Protein AF-A0A2S6HSF3-F1 (afdb_monomer)

Secondary structure (DSSP, 8-state):
-HHHHHHHHHHHHHHHHHHHHHHHHHHHHHHHHHHHHHHHHH-TTT-----HHHH-HHHH-S--HHHHHHHHHHHHHHHHHHHHHHHHHHHHHHHHS--S-----

Solvent-accessible surface area (backbone atoms only — not comparable to full-atom values): 6304 Å² total; per-residue (Å²): 112,68,67,60,50,54,50,51,53,52,48,50,55,51,52,54,50,52,51,51,50,53,52,52,56,50,47,53,54,53,49,48,53,52,45,54,50,42,30,70,76,73,29,74,90,81,44,82,84,76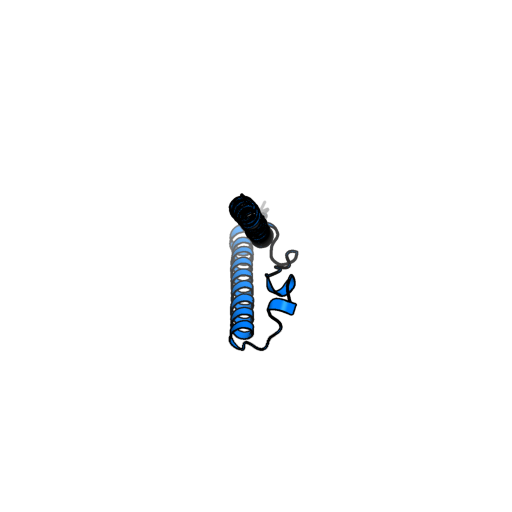,54,73,54,76,78,40,42,83,82,62,66,70,83,48,70,66,53,60,50,52,50,52,54,47,54,52,50,54,51,52,52,53,51,51,51,50,50,52,54,53,50,51,52,69,76,68,67,84,83,80,86,84,89,79,136

Organism: NCBI:txid384636

Structure (mmCIF, N/CA/C/O backbone):
data_AF-A0A2S6HSF3-F1
#
_entry.id   AF-A0A2S6HSF3-F1
#
loop_
_atom_site.group_PDB
_atom_site.id
_atom_site.type_symbol
_atom_site.label_atom_id
_atom_site.label_alt_id
_atom_site.label_comp_id
_atom_site.label_asym_id
_atom_site.label_entity_id
_atom_site.label_seq_id
_atom_site.pdbx_PDB_ins_code
_atom_site.Cartn_x
_atom_site.Cartn_y
_atom_site.Cartn_z
_atom_site.occupancy
_atom_site.B_iso_or_equiv
_atom_site.auth_seq_id
_atom_site.auth_comp_id
_atom_site.auth_asym_id
_atom_site.auth_atom_id
_atom_site.pdbx_PDB_model_num
ATOM 1 N N . MET A 1 1 ? -23.535 4.607 37.715 1.00 66.94 1 MET A N 1
ATOM 2 C CA . MET A 1 1 ? -22.394 3.669 37.830 1.00 66.94 1 MET A CA 1
ATOM 3 C C . MET A 1 1 ? -22.249 2.804 36.579 1.00 66.94 1 MET A C 1
ATOM 5 O O . MET A 1 1 ? -21.213 2.908 35.946 1.00 66.94 1 MET A O 1
ATOM 9 N N . ALA A 1 2 ? -23.271 2.040 36.162 1.00 87.50 2 ALA A N 1
ATOM 10 C CA . ALA A 1 2 ? -23.191 1.168 34.975 1.00 87.50 2 ALA A CA 1
ATOM 11 C C . ALA A 1 2 ? -22.930 1.906 33.642 1.00 87.50 2 ALA A C 1
ATOM 13 O O . ALA A 1 2 ? -22.118 1.460 32.846 1.00 87.50 2 ALA A O 1
ATOM 14 N N . GLU A 1 3 ? -23.548 3.068 33.425 1.00 88.88 3 GLU A N 1
ATOM 15 C CA . GLU A 1 3 ? -23.357 3.872 32.202 1.00 88.88 3 GLU A CA 1
ATOM 16 C C . GLU A 1 3 ? -21.924 4.416 32.052 1.00 88.88 3 GLU A C 1
ATOM 18 O O . GLU A 1 3 ? -21.371 4.461 30.957 1.00 88.88 3 GLU A O 1
ATOM 23 N N . ILE A 1 4 ? -21.287 4.778 33.173 1.00 91.19 4 ILE A N 1
ATOM 24 C CA . ILE A 1 4 ? -19.888 5.228 33.189 1.00 91.19 4 ILE A CA 1
ATOM 25 C C . ILE A 1 4 ? -18.965 4.064 32.819 1.00 91.19 4 ILE A C 1
ATOM 27 O O . ILE A 1 4 ? -18.028 4.247 32.044 1.00 91.19 4 ILE A O 1
ATOM 31 N N . GLN A 1 5 ? -19.247 2.870 33.345 1.00 91.94 5 GLN A N 1
ATOM 32 C CA . GLN A 1 5 ? -18.481 1.669 33.031 1.00 91.94 5 GLN A CA 1
ATOM 33 C C . GLN A 1 5 ? -18.632 1.272 31.554 1.00 91.94 5 GLN A C 1
ATOM 35 O O . GLN A 1 5 ? -17.623 1.074 30.884 1.00 91.94 5 GLN A O 1
ATOM 40 N N . ASP A 1 6 ? -19.853 1.246 31.015 1.00 93.62 6 ASP A N 1
ATOM 41 C CA . ASP A 1 6 ? -20.083 0.920 29.599 1.00 93.62 6 ASP A CA 1
ATOM 42 C C . ASP A 1 6 ? -19.430 1.947 28.655 1.00 93.62 6 ASP A C 1
ATOM 44 O O . ASP A 1 6 ? -18.815 1.593 27.646 1.00 93.62 6 ASP A O 1
ATOM 48 N N . SER A 1 7 ? -19.464 3.235 29.017 1.00 94.25 7 SER A N 1
ATOM 49 C CA . SER A 1 7 ? -18.760 4.286 28.274 1.00 94.25 7 SER A CA 1
ATOM 50 C C . SER A 1 7 ? -17.241 4.065 28.258 1.00 94.25 7 SER A C 1
ATOM 52 O O . SER A 1 7 ? -16.611 4.180 27.201 1.00 94.25 7 SER A O 1
ATOM 54 N N . LEU A 1 8 ? -16.653 3.680 29.397 1.00 94.56 8 LEU A N 1
ATOM 55 C CA . LEU A 1 8 ? -15.223 3.390 29.510 1.00 94.56 8 LEU A CA 1
ATOM 56 C C . LEU A 1 8 ? -14.825 2.166 28.672 1.00 94.56 8 LEU A C 1
ATOM 58 O O . LEU A 1 8 ? -13.869 2.232 27.899 1.00 94.56 8 LEU A O 1
ATOM 62 N N . GLU A 1 9 ? -15.594 1.082 28.753 1.00 95.06 9 GLU A N 1
ATOM 63 C CA . GLU A 1 9 ? -15.361 -0.131 27.963 1.00 95.06 9 GLU A CA 1
ATOM 64 C C . GLU A 1 9 ? -15.533 0.135 26.456 1.00 95.06 9 GLU A C 1
ATOM 66 O O . GLU A 1 9 ? -14.767 -0.357 25.623 1.00 95.06 9 GLU A O 1
ATOM 71 N N . SER A 1 10 ? -16.512 0.958 26.070 1.00 94.69 10 SER A N 1
ATOM 72 C CA . SER A 1 10 ? -16.712 1.390 24.682 1.00 94.69 10 SER A CA 1
ATOM 73 C C . SER A 1 10 ? -15.539 2.220 24.162 1.00 94.69 10 SER A C 1
ATOM 75 O O . SER A 1 10 ? -15.090 2.025 23.026 1.00 94.69 10 SER A O 1
ATOM 77 N N . PHE A 1 11 ? -15.008 3.121 24.991 1.00 96.38 11 PHE A N 1
ATOM 78 C CA . PHE A 1 11 ? -13.812 3.892 24.670 1.00 96.38 11 PHE A CA 1
ATOM 79 C C . PHE A 1 11 ? -12.597 2.979 24.479 1.00 96.38 11 PHE A C 1
ATOM 81 O O . PHE A 1 11 ? -11.917 3.081 23.457 1.00 96.38 11 PHE A O 1
ATOM 88 N N . GLU A 1 12 ? -12.374 2.031 25.390 1.00 96.38 12 GLU A N 1
ATOM 89 C CA . GLU A 1 12 ? -11.278 1.067 25.283 1.00 96.38 12 GLU A CA 1
ATOM 90 C C . GLU A 1 12 ? -11.371 0.242 23.991 1.00 96.38 12 GLU A C 1
ATOM 92 O O . GLU A 1 12 ? -10.397 0.157 23.239 1.00 96.38 12 GLU A O 1
ATOM 97 N N . ARG A 1 13 ? -12.556 -0.291 23.653 1.00 96.38 13 ARG A N 1
ATOM 98 C CA . ARG A 1 13 ? -12.775 -1.022 22.389 1.00 96.38 13 ARG A CA 1
ATOM 99 C C . ARG A 1 13 ? -12.419 -0.174 21.166 1.00 96.38 13 ARG A C 1
ATOM 101 O O . ARG A 1 13 ? -11.799 -0.677 20.223 1.00 96.38 13 ARG A O 1
ATOM 108 N N . LYS A 1 14 ? -12.798 1.108 21.165 1.00 97.12 14 LYS A N 1
ATOM 109 C CA . LYS A 1 14 ? -12.477 2.044 20.075 1.00 97.12 14 LYS A CA 1
ATOM 110 C C . LYS A 1 14 ? -10.976 2.304 19.983 1.00 97.12 14 LYS A C 1
ATOM 112 O O . LYS A 1 14 ? -10.435 2.254 18.879 1.00 97.12 14 LYS A O 1
ATOM 117 N N . GLU A 1 15 ? -10.299 2.537 21.103 1.00 97.88 15 GLU A N 1
ATOM 118 C CA . GLU A 1 15 ? -8.852 2.766 21.113 1.00 97.88 15 GLU A CA 1
ATOM 119 C C . GLU A 1 15 ? -8.074 1.528 20.663 1.00 97.88 15 GLU A C 1
ATOM 121 O O . GLU A 1 15 ? -7.207 1.633 19.794 1.00 97.88 15 GLU A O 1
ATOM 126 N N . GLN A 1 16 ? -8.453 0.338 21.132 1.00 97.12 16 GLN A N 1
ATOM 127 C CA . GLN A 1 16 ? -7.858 -0.920 20.677 1.00 97.12 16 GLN A CA 1
ATOM 128 C C . GLN A 1 16 ? -8.039 -1.123 19.168 1.00 97.12 16 GLN A C 1
ATOM 130 O O . GLN A 1 16 ? -7.092 -1.492 18.470 1.00 97.12 16 GLN A O 1
ATOM 135 N N . LYS A 1 17 ? -9.228 -0.822 18.625 1.00 97.06 17 LYS A N 1
ATOM 136 C CA . LYS A 1 17 ? -9.472 -0.879 17.175 1.00 97.06 17 LYS A CA 1
ATOM 137 C C . LYS A 1 17 ? -8.569 0.095 16.409 1.00 97.06 17 LYS A C 1
ATOM 139 O O . LYS A 1 17 ? -7.971 -0.304 15.413 1.00 97.06 17 LYS A O 1
ATOM 144 N N . LYS A 1 18 ? -8.411 1.334 16.889 1.00 97.44 18 LYS A N 1
ATOM 145 C CA . LYS A 1 18 ? -7.517 2.333 16.273 1.00 97.44 18 LYS A CA 1
ATOM 146 C C . LYS A 1 18 ? -6.048 1.923 16.327 1.00 97.44 18 LYS A C 1
ATOM 148 O O . LYS A 1 18 ? -5.299 2.207 15.397 1.00 97.44 18 LYS A O 1
ATOM 153 N N . ILE A 1 19 ? -5.603 1.310 17.424 1.00 97.62 19 ILE A N 1
ATOM 154 C CA . ILE A 1 19 ? -4.229 0.807 17.551 1.00 97.62 19 ILE A CA 1
ATOM 155 C C . ILE A 1 19 ? -3.998 -0.308 16.531 1.00 97.62 19 ILE A C 1
ATOM 157 O O . ILE A 1 19 ? -3.032 -0.242 15.775 1.00 97.62 19 ILE A O 1
ATOM 161 N N . LYS A 1 20 ? -4.910 -1.286 16.454 1.00 96.81 20 LYS A N 1
ATOM 162 C CA . LYS A 1 20 ? -4.826 -2.381 15.477 1.00 96.81 20 LYS A CA 1
ATOM 163 C C . LYS A 1 20 ? -4.785 -1.862 14.045 1.00 96.81 20 LYS A C 1
ATOM 165 O O . LYS A 1 20 ? -3.905 -2.260 13.292 1.00 96.81 20 LYS A O 1
ATOM 170 N N . GLN A 1 21 ? -5.676 -0.935 13.696 1.00 95.12 21 GLN A N 1
ATOM 171 C CA . GLN A 1 21 ? -5.696 -0.327 12.368 1.00 95.12 21 GLN A CA 1
ATOM 172 C C . GLN A 1 21 ? -4.358 0.353 12.037 1.00 95.12 21 GLN A C 1
ATOM 174 O O . GLN A 1 21 ? -3.766 0.052 11.006 1.00 95.12 21 GLN A O 1
ATOM 179 N N . ARG A 1 22 ? -3.818 1.175 12.948 1.00 96.75 22 ARG A N 1
ATOM 180 C CA . ARG A 1 22 ? -2.511 1.829 12.757 1.00 96.75 22 ARG A CA 1
ATOM 181 C C . ARG A 1 22 ? -1.362 0.837 12.579 1.00 96.75 22 ARG A C 1
ATOM 183 O O . ARG A 1 22 ? -0.428 1.115 11.834 1.00 96.75 22 ARG A O 1
ATOM 190 N N . LEU A 1 23 ? -1.386 -0.290 13.288 1.00 97.06 23 LEU A N 1
ATOM 191 C CA . LEU A 1 23 ? -0.361 -1.326 13.141 1.00 97.06 23 LEU A CA 1
ATOM 192 C C . LEU A 1 23 ? -0.447 -2.010 11.775 1.00 97.06 23 LEU A C 1
ATOM 194 O O . LEU A 1 23 ? 0.586 -2.216 11.145 1.00 97.06 23 LEU A O 1
ATOM 198 N N . VAL A 1 24 ? -1.660 -2.305 11.305 1.00 93.31 24 VAL A N 1
ATOM 199 C CA . VAL A 1 24 ? -1.895 -2.886 9.976 1.00 93.31 24 VAL A CA 1
ATOM 200 C C . VAL A 1 24 ? -1.450 -1.925 8.872 1.00 93.31 24 VAL A C 1
ATOM 202 O O . VAL A 1 24 ? -0.684 -2.321 8.001 1.00 93.31 24 VAL A O 1
ATOM 205 N N . GLU A 1 25 ? -1.838 -0.650 8.946 1.00 92.94 25 GLU A N 1
ATOM 206 C CA . GLU A 1 25 ? -1.416 0.384 7.988 1.00 92.94 25 GLU A CA 1
ATOM 207 C C . GLU A 1 25 ? 0.115 0.495 7.908 1.00 92.94 25 GLU A C 1
ATOM 209 O O . GLU A 1 25 ? 0.691 0.503 6.821 1.00 92.94 25 GLU A O 1
ATOM 214 N N . LYS A 1 26 ? 0.798 0.516 9.062 1.00 95.38 26 LYS A N 1
ATOM 215 C CA . LYS A 1 26 ? 2.268 0.549 9.114 1.00 95.38 26 LYS A CA 1
ATOM 216 C C . LYS A 1 26 ? 2.911 -0.711 8.546 1.00 95.38 26 LYS A C 1
ATOM 218 O O . LYS A 1 26 ? 3.980 -0.618 7.951 1.00 95.38 26 LYS A O 1
ATOM 223 N N . HIS A 1 27 ? 2.296 -1.870 8.762 1.00 94.25 27 HIS A N 1
ATOM 224 C CA . HIS A 1 27 ? 2.801 -3.133 8.244 1.00 94.25 27 HIS A CA 1
ATOM 225 C C . HIS A 1 27 ? 2.788 -3.148 6.714 1.00 94.25 27 HIS A C 1
ATOM 227 O O . HIS A 1 27 ? 3.831 -3.403 6.117 1.00 94.25 27 HIS A O 1
ATOM 233 N N . PHE A 1 28 ? 1.657 -2.791 6.098 1.00 91.75 28 PHE A N 1
ATOM 234 C CA . PHE A 1 28 ? 1.545 -2.723 4.639 1.00 91.75 28 PHE A CA 1
ATOM 235 C C . PHE A 1 28 ? 2.484 -1.675 4.043 1.00 91.75 28 PHE A C 1
ATOM 237 O O . PHE A 1 28 ? 3.230 -1.989 3.125 1.00 91.75 28 PHE A O 1
ATOM 244 N N . LEU A 1 29 ? 2.577 -0.484 4.643 1.00 92.75 29 LEU A N 1
ATOM 245 C CA . LEU A 1 29 ? 3.528 0.532 4.182 1.00 92.75 29 LEU A CA 1
ATOM 246 C C . LEU A 1 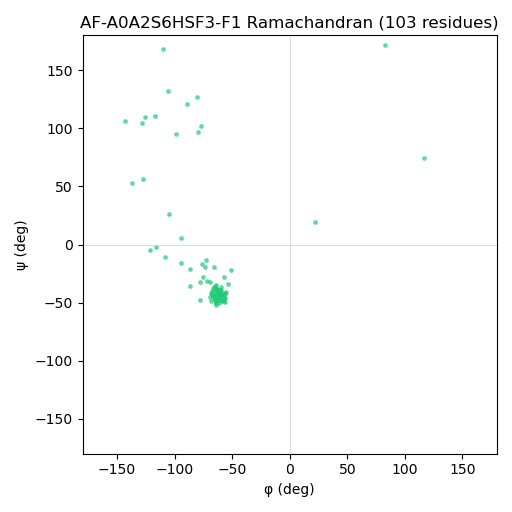29 ? 4.985 0.034 4.217 1.00 92.75 29 LEU A C 1
ATOM 248 O O . LEU A 1 29 ? 5.762 0.301 3.303 1.00 92.75 29 LEU A O 1
ATOM 252 N N . ALA A 1 30 ? 5.377 -0.683 5.274 1.00 94.38 30 ALA A N 1
ATOM 253 C CA . ALA A 1 30 ? 6.718 -1.254 5.370 1.00 94.38 30 ALA A CA 1
ATOM 254 C C . ALA A 1 30 ? 6.953 -2.355 4.323 1.00 94.38 30 ALA A C 1
ATOM 256 O O . ALA A 1 30 ? 8.053 -2.439 3.772 1.00 94.38 30 ALA A O 1
ATOM 257 N N . GLN A 1 31 ? 5.936 -3.173 4.035 1.00 91.44 31 GLN A N 1
ATOM 258 C CA . GLN A 1 31 ? 5.989 -4.163 2.960 1.00 91.44 31 GLN A CA 1
ATOM 259 C C . GLN A 1 31 ? 6.148 -3.488 1.597 1.00 91.44 31 GLN A C 1
ATOM 261 O O . GLN A 1 31 ? 7.057 -3.863 0.865 1.00 91.44 31 GLN A O 1
ATOM 266 N N . ASP A 1 32 ? 5.361 -2.458 1.284 1.00 89.75 32 ASP A N 1
ATOM 267 C CA . ASP A 1 32 ? 5.466 -1.710 0.025 1.00 89.75 32 ASP A CA 1
ATOM 268 C C . ASP A 1 32 ? 6.875 -1.147 -0.163 1.00 89.75 32 ASP A C 1
ATOM 270 O O . ASP A 1 32 ? 7.518 -1.392 -1.184 1.00 89.75 32 ASP A O 1
ATOM 274 N N . ILE A 1 33 ? 7.420 -0.476 0.859 1.00 90.00 33 ILE A N 1
ATOM 275 C CA . ILE A 1 33 ? 8.795 0.041 0.820 1.00 90.00 33 ILE A CA 1
ATOM 276 C C . ILE A 1 33 ? 9.795 -1.091 0.549 1.00 90.00 33 ILE A C 1
ATOM 278 O O . ILE A 1 33 ? 10.670 -0.936 -0.302 1.00 90.00 33 ILE A O 1
ATOM 282 N N . ALA A 1 34 ? 9.673 -2.233 1.231 1.00 89.69 34 ALA A N 1
ATOM 283 C CA . ALA A 1 34 ? 10.564 -3.371 1.015 1.00 89.69 34 ALA A CA 1
ATOM 284 C C . ALA A 1 34 ? 10.467 -3.927 -0.418 1.00 89.69 34 ALA A C 1
ATOM 286 O O . ALA A 1 34 ? 11.495 -4.249 -1.017 1.00 89.69 34 ALA A O 1
ATOM 287 N N . GLN A 1 35 ? 9.260 -3.987 -0.990 1.00 89.19 35 GLN A N 1
ATOM 288 C CA . GLN A 1 35 ? 9.026 -4.422 -2.369 1.00 89.19 35 GLN A CA 1
ATOM 289 C C . GLN A 1 35 ? 9.684 -3.473 -3.379 1.00 89.19 35 GLN A C 1
ATOM 291 O O . GLN A 1 35 ? 10.449 -3.922 -4.234 1.00 89.19 35 GLN A O 1
ATOM 296 N N . TYR A 1 36 ? 9.467 -2.159 -3.250 1.00 85.25 36 TYR A N 1
ATOM 297 C CA . TYR A 1 36 ? 10.085 -1.167 -4.137 1.00 85.25 36 TYR A CA 1
ATOM 298 C C . TYR A 1 36 ? 11.613 -1.132 -3.991 1.00 85.25 36 TYR A C 1
ATOM 300 O O . TYR A 1 36 ? 12.325 -1.030 -4.990 1.00 85.25 36 TYR A O 1
ATOM 308 N N . VAL A 1 37 ? 12.145 -1.280 -2.775 1.00 86.69 37 VAL A N 1
ATOM 309 C CA . VAL A 1 37 ? 13.597 -1.381 -2.556 1.00 86.69 37 VAL A CA 1
ATOM 310 C C . VAL A 1 37 ? 14.161 -2.652 -3.196 1.00 86.69 37 VAL A C 1
ATOM 312 O O . VAL A 1 37 ? 15.186 -2.576 -3.872 1.00 86.69 37 VAL A O 1
ATOM 315 N N . SER A 1 38 ? 13.492 -3.802 -3.054 1.00 84.19 38 SER A N 1
ATOM 316 C CA . SER A 1 38 ? 13.902 -5.045 -3.726 1.00 84.19 38 SER A CA 1
ATOM 317 C C . SER A 1 38 ? 13.907 -4.887 -5.244 1.00 84.19 38 SER A C 1
ATOM 319 O O . SER A 1 38 ? 14.868 -5.306 -5.888 1.00 84.19 38 SER A O 1
ATOM 321 N N . LEU A 1 39 ? 12.892 -4.230 -5.817 1.00 82.06 39 LEU A N 1
ATOM 322 C CA . LEU A 1 39 ? 12.841 -3.948 -7.252 1.00 82.06 39 LEU A CA 1
ATOM 323 C C . LEU A 1 39 ? 14.066 -3.140 -7.706 1.00 82.06 39 LEU A C 1
ATOM 325 O O . LEU A 1 39 ? 14.650 -3.447 -8.742 1.00 82.06 39 LEU A O 1
ATOM 329 N N . VAL A 1 40 ? 14.469 -2.126 -6.938 1.00 80.31 40 VAL A N 1
ATOM 330 C CA . VAL A 1 40 ? 15.626 -1.282 -7.271 1.00 80.31 40 VAL A CA 1
ATOM 331 C C . VAL A 1 40 ? 16.944 -2.052 -7.140 1.00 80.31 40 VAL A C 1
ATOM 333 O O . VAL A 1 40 ? 17.796 -1.959 -8.024 1.00 80.31 40 VAL A O 1
ATOM 336 N N . VAL A 1 41 ? 17.117 -2.814 -6.055 1.00 81.94 41 VAL A N 1
ATOM 337 C CA . VAL A 1 41 ? 18.382 -3.496 -5.729 1.00 81.94 41 VAL A CA 1
ATOM 338 C C . VAL A 1 41 ? 18.585 -4.764 -6.561 1.00 81.94 41 VAL A C 1
ATOM 340 O O . VAL A 1 41 ? 19.657 -4.957 -7.129 1.00 81.94 41 VAL A O 1
ATOM 343 N N . ASN A 1 42 ? 17.564 -5.616 -6.652 1.00 79.56 42 ASN A N 1
ATOM 344 C CA . ASN A 1 42 ? 17.637 -6.917 -7.326 1.00 79.56 42 ASN A CA 1
ATOM 345 C C . ASN A 1 42 ? 17.168 -6.848 -8.789 1.00 79.56 42 ASN A C 1
ATOM 347 O O . ASN A 1 42 ? 17.461 -7.732 -9.592 1.00 79.56 42 ASN A O 1
ATOM 351 N N . GLY A 1 43 ? 16.474 -5.777 -9.175 1.00 71.12 43 GLY A N 1
ATOM 352 C CA . GLY A 1 43 ? 15.891 -5.628 -10.501 1.00 71.12 43 GLY A CA 1
ATOM 353 C C . GLY A 1 43 ? 14.536 -6.312 -10.670 1.00 71.12 43 GLY A C 1
ATOM 354 O O . GLY A 1 43 ? 14.049 -7.061 -9.823 1.00 71.12 43 GLY A O 1
ATOM 355 N N . SER A 1 44 ? 13.918 -6.043 -11.821 1.00 69.31 44 SER A N 1
ATOM 356 C CA . SER A 1 44 ? 12.548 -6.457 -12.151 1.00 69.31 44 SER A CA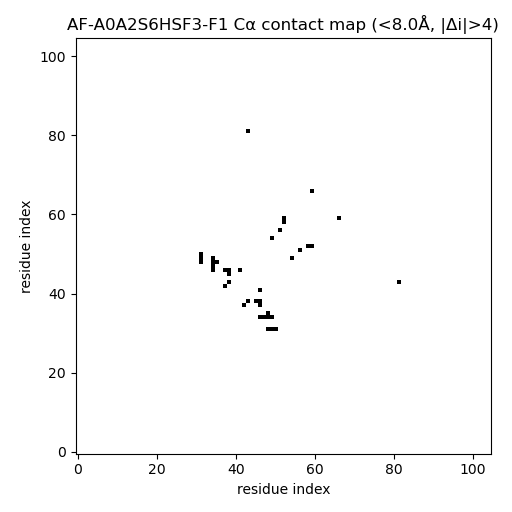 1
ATOM 357 C C . SER A 1 44 ? 12.362 -7.943 -12.444 1.00 69.31 44 SER A C 1
ATOM 359 O O . SER A 1 44 ? 11.227 -8.403 -12.485 1.00 69.31 44 SER A O 1
ATOM 361 N N . LYS A 1 45 ? 13.443 -8.706 -12.647 1.00 67.81 45 LYS A N 1
ATOM 362 C CA . LYS A 1 45 ? 13.342 -10.141 -12.956 1.00 67.81 45 LYS A CA 1
ATOM 363 C C . LYS A 1 45 ? 12.841 -10.976 -11.779 1.00 67.81 45 LYS A C 1
ATOM 365 O O . LYS A 1 45 ? 12.134 -11.949 -12.013 1.00 67.81 45 LYS A O 1
ATOM 370 N N . ASP A 1 46 ? 13.166 -10.561 -10.556 1.00 65.31 46 ASP A N 1
ATOM 371 C CA . ASP A 1 46 ? 12.952 -11.379 -9.357 1.00 65.31 46 ASP A CA 1
ATOM 372 C C . ASP A 1 46 ? 11.946 -10.760 -8.372 1.00 65.31 46 ASP A C 1
ATOM 374 O O . ASP A 1 46 ? 11.635 -11.366 -7.348 1.00 65.31 46 ASP A O 1
ATOM 378 N N . THR A 1 47 ? 11.408 -9.568 -8.665 1.00 68.25 47 THR A N 1
ATOM 379 C CA . THR A 1 47 ? 10.505 -8.855 -7.747 1.00 68.25 47 THR A CA 1
ATOM 380 C C . THR A 1 47 ? 9.116 -8.680 -8.356 1.00 68.25 47 THR A C 1
ATOM 382 O O . THR A 1 47 ? 8.929 -7.890 -9.281 1.00 68.25 47 THR A O 1
ATOM 385 N N . LYS A 1 48 ? 8.124 -9.387 -7.801 1.00 74.69 48 LYS A N 1
ATOM 386 C CA . LYS A 1 48 ? 6.700 -9.131 -8.054 1.00 74.69 48 LYS A CA 1
ATOM 387 C C . LYS A 1 48 ? 6.205 -8.107 -7.034 1.00 74.69 48 LYS A C 1
ATOM 389 O O . LYS A 1 48 ? 6.289 -8.378 -5.840 1.00 74.69 48 LYS A O 1
ATOM 394 N N . LEU A 1 49 ? 5.701 -6.967 -7.503 1.00 83.62 49 LEU A N 1
ATOM 395 C CA . LEU A 1 49 ? 5.008 -6.017 -6.637 1.00 83.62 49 LEU A CA 1
ATOM 396 C C . LEU A 1 49 ? 3.571 -6.482 -6.430 1.00 83.62 49 LEU A C 1
ATOM 398 O O . LEU A 1 49 ? 2.871 -6.790 -7.393 1.00 83.62 49 LEU A O 1
ATOM 402 N N . LEU A 1 50 ? 3.190 -6.578 -5.166 1.00 87.06 50 LEU A N 1
ATOM 403 C CA . LEU A 1 50 ? 1.846 -6.835 -4.691 1.00 87.06 50 LEU A CA 1
ATOM 404 C C . LEU A 1 50 ? 1.285 -5.530 -4.144 1.00 87.06 50 LEU A C 1
ATOM 406 O O . LEU A 1 50 ? 1.938 -4.852 -3.351 1.00 87.06 50 LEU A O 1
ATOM 410 N N . GLU A 1 51 ? 0.068 -5.221 -4.555 1.00 85.38 51 GLU A N 1
ATOM 411 C CA . GLU A 1 51 ? -0.673 -4.029 -4.167 1.00 85.38 51 GLU A CA 1
ATOM 412 C C . GLU A 1 51 ? -1.854 -4.400 -3.261 1.00 85.38 51 GLU A C 1
ATOM 414 O O . GLU A 1 51 ? -2.221 -5.568 -3.124 1.00 85.38 51 GLU A O 1
ATOM 419 N N . LEU A 1 52 ? -2.492 -3.407 -2.631 1.00 84.88 52 LEU A N 1
ATOM 420 C CA . LEU A 1 52 ? -3.568 -3.641 -1.651 1.00 84.88 52 LEU A CA 1
ATOM 421 C C . LEU A 1 52 ? -4.713 -4.520 -2.182 1.00 84.88 52 LEU A C 1
ATOM 423 O O . LEU A 1 52 ? -5.290 -5.304 -1.427 1.00 84.88 52 LEU A O 1
ATOM 427 N N . TRP A 1 53 ? -5.030 -4.418 -3.472 1.00 85.69 53 TRP A N 1
ATOM 428 C CA . TRP A 1 53 ? -6.063 -5.234 -4.113 1.00 85.69 53 TRP A CA 1
ATOM 429 C C . TRP A 1 53 ? -5.654 -6.688 -4.344 1.00 85.69 53 TRP A C 1
ATOM 431 O O . TRP A 1 53 ? -6.527 -7.534 -4.499 1.00 85.69 53 TRP A O 1
ATOM 441 N N . ASP A 1 54 ? -4.359 -7.004 -4.334 1.00 87.06 54 ASP A N 1
ATOM 442 C CA . ASP A 1 54 ? -3.888 -8.389 -4.383 1.00 87.06 54 ASP A CA 1
ATOM 443 C C . ASP A 1 54 ? -4.079 -9.086 -3.027 1.00 87.06 54 ASP A C 1
ATOM 445 O O . ASP A 1 54 ? -4.270 -10.300 -2.971 1.00 87.06 54 ASP A O 1
ATOM 449 N N . TYR A 1 55 ? -4.057 -8.319 -1.930 1.00 86.06 55 TYR A N 1
ATOM 450 C CA . TYR A 1 55 ? -4.287 -8.821 -0.572 1.00 86.06 55 TYR A CA 1
ATOM 451 C C . TYR A 1 55 ? -5.766 -8.863 -0.189 1.00 86.06 55 TYR A C 1
ATOM 453 O O . TYR A 1 55 ? -6.190 -9.766 0.533 1.00 86.06 55 TYR A O 1
ATOM 461 N N . PHE A 1 56 ? -6.549 -7.888 -0.650 1.00 87.25 56 PHE A N 1
ATOM 462 C CA . PHE A 1 56 ? -7.958 -7.741 -0.290 1.00 87.25 56 PHE A CA 1
ATOM 463 C C . PHE A 1 56 ? -8.857 -7.620 -1.525 1.00 87.25 56 PHE A C 1
ATOM 465 O O . PHE A 1 56 ? -9.585 -6.634 -1.635 1.00 87.25 56 PHE A O 1
ATOM 472 N N . PRO A 1 57 ? -8.835 -8.591 -2.455 1.00 85.88 57 PRO A N 1
ATOM 473 C CA . PRO A 1 57 ? -9.546 -8.483 -3.730 1.00 85.88 57 PRO A CA 1
ATOM 474 C C . PRO A 1 57 ? -11.039 -8.194 -3.541 1.00 85.88 57 PRO A C 1
ATOM 476 O O . PRO A 1 57 ? -11.571 -7.292 -4.179 1.00 85.88 57 PRO A O 1
ATOM 479 N N . GLU A 1 58 ? -11.677 -8.831 -2.559 1.00 86.50 58 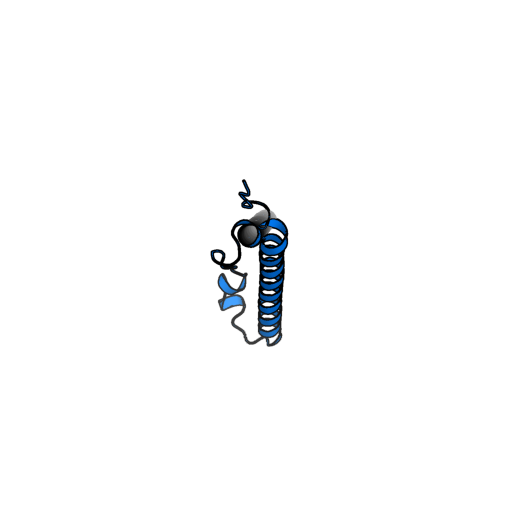GLU A N 1
ATOM 480 C CA . GLU A 1 58 ? -13.096 -8.639 -2.225 1.00 86.50 58 GLU A CA 1
ATOM 481 C C . GLU A 1 58 ? -13.463 -7.179 -1.887 1.00 86.50 58 GLU A C 1
ATOM 483 O O . GLU A 1 58 ? -14.597 -6.758 -2.111 1.00 86.50 58 GLU A O 1
ATOM 488 N N . LEU A 1 59 ? -12.519 -6.376 -1.371 1.00 83.12 59 LEU A N 1
ATOM 489 C CA . LEU A 1 59 ? -12.750 -4.953 -1.078 1.00 83.12 59 LEU A CA 1
ATOM 490 C C . LEU A 1 59 ? -12.737 -4.071 -2.334 1.00 83.12 59 LEU A C 1
ATOM 492 O O . LEU A 1 59 ? -13.203 -2.934 -2.279 1.00 8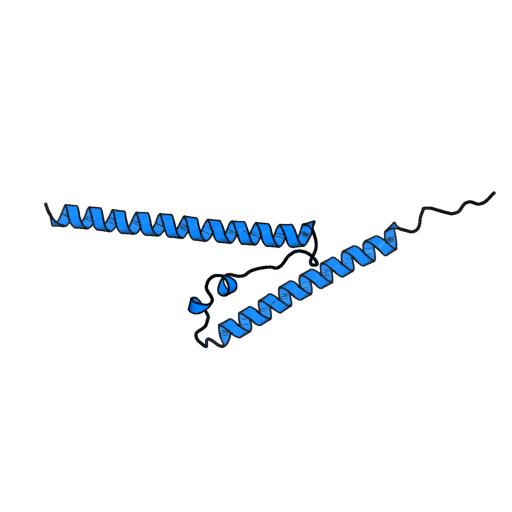3.12 59 LEU A O 1
ATOM 496 N N . PHE A 1 60 ? -12.197 -4.577 -3.444 1.00 78.94 60 PHE A N 1
ATOM 497 C CA . PHE 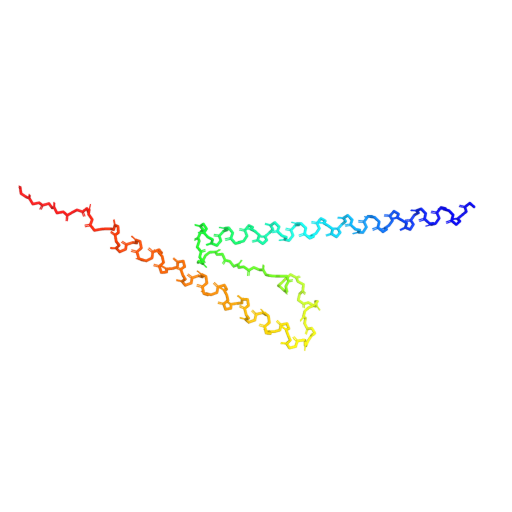A 1 60 ? -12.001 -3.840 -4.693 1.00 78.94 60 PHE A CA 1
ATOM 498 C C . PHE A 1 60 ? -12.719 -4.476 -5.898 1.00 78.94 60 PHE A C 1
ATOM 500 O O . PHE A 1 60 ? -12.752 -3.882 -6.971 1.00 78.94 60 PHE A O 1
ATOM 507 N N . GLU A 1 61 ? -13.344 -5.643 -5.727 1.00 74.19 61 GLU A N 1
ATOM 508 C CA . GLU A 1 61 ? -14.093 -6.372 -6.763 1.00 74.19 61 GLU A CA 1
ATOM 509 C C . GLU A 1 61 ? -15.364 -5.648 -7.251 1.00 74.19 61 GLU A C 1
ATOM 511 O O . GLU A 1 61 ? -15.877 -5.930 -8.338 1.00 74.19 61 GLU A O 1
ATOM 516 N N . SER A 1 62 ? -15.897 -4.689 -6.488 1.00 65.88 62 SER A N 1
ATOM 517 C CA . SER A 1 62 ? -17.115 -3.971 -6.868 1.00 65.88 62 SER A CA 1
ATOM 518 C C . SER A 1 62 ? -16.835 -2.859 -7.890 1.00 65.88 62 SER A C 1
ATOM 520 O O . SER A 1 62 ? -16.451 -1.767 -7.490 1.00 65.88 62 SER A O 1
ATOM 522 N N . GLN A 1 63 ? -17.050 -3.161 -9.180 1.00 55.03 63 GLN A N 1
ATOM 523 C CA . GLN A 1 63 ? -17.377 -2.339 -10.380 1.00 55.03 63 GLN A CA 1
ATOM 524 C C . GLN A 1 63 ? -17.066 -0.820 -10.454 1.00 55.03 63 GLN A C 1
ATOM 526 O O . GLN A 1 63 ? -17.632 -0.118 -11.299 1.00 55.03 63 GLN A O 1
ATOM 531 N N . ASP A 1 64 ? -16.183 -0.255 -9.642 1.00 66.44 64 ASP A N 1
ATOM 532 C CA . ASP A 1 64 ? -15.828 1.150 -9.767 1.00 66.44 64 ASP A CA 1
ATOM 533 C C . ASP A 1 64 ? -14.873 1.289 -10.955 1.00 66.44 64 ASP A C 1
ATOM 535 O O . ASP A 1 64 ? -13.690 0.969 -10.877 1.00 66.44 64 ASP A O 1
ATOM 539 N N . THR A 1 65 ? -15.383 1.755 -12.096 1.00 66.19 65 THR A N 1
ATOM 540 C CA . THR A 1 65 ? -14.559 2.039 -13.288 1.00 66.19 65 THR A CA 1
ATOM 541 C C . THR A 1 65 ? -13.349 2.933 -12.983 1.00 66.19 65 THR A C 1
ATOM 543 O O . THR A 1 65 ? -12.363 2.905 -13.720 1.00 66.19 65 THR A O 1
ATOM 546 N N . ASN A 1 66 ? -13.384 3.706 -11.891 1.00 75.50 66 ASN A N 1
ATOM 547 C CA . ASN A 1 66 ? -12.237 4.476 -11.422 1.00 75.50 66 ASN A CA 1
ATOM 548 C C . ASN A 1 66 ? -11.136 3.603 -10.808 1.00 75.50 66 ASN A C 1
ATOM 550 O O . ASN A 1 66 ? -9.966 3.961 -10.911 1.00 75.50 66 ASN A O 1
ATOM 554 N N . PHE A 1 67 ? -11.483 2.483 -10.175 1.00 77.81 67 PHE A N 1
ATOM 555 C CA . PHE A 1 67 ? -10.515 1.543 -9.619 1.00 77.81 67 PHE A CA 1
ATOM 556 C C . PHE A 1 67 ? -9.728 0.842 -10.729 1.00 77.81 67 PHE A C 1
ATOM 558 O O . PHE A 1 67 ? -8.502 0.888 -10.720 1.00 77.81 67 PHE A O 1
ATOM 565 N N . GLU A 1 68 ? -10.413 0.310 -11.744 1.00 80.06 68 GLU A N 1
ATOM 566 C CA . GLU A 1 68 ? -9.748 -0.317 -12.895 1.00 80.06 68 GLU A CA 1
ATOM 567 C C . GLU A 1 68 ? -8.829 0.666 -13.634 1.00 80.06 68 GLU A C 1
ATOM 569 O O . GLU A 1 68 ? -7.708 0.318 -14.002 1.00 80.06 68 GLU A O 1
ATOM 574 N N . LYS A 1 69 ? -9.249 1.930 -13.785 1.00 84.06 69 LYS A N 1
ATOM 575 C CA . LYS A 1 69 ? -8.381 2.985 -14.334 1.00 84.06 69 LYS A CA 1
ATOM 576 C C . LYS A 1 69 ? -7.150 3.231 -13.467 1.00 84.06 69 LYS A C 1
ATOM 578 O O . LYS A 1 69 ? -6.048 3.277 -13.999 1.00 84.06 69 LYS A O 1
ATOM 583 N N . LYS A 1 70 ? -7.314 3.351 -12.147 1.00 82.31 70 LYS A N 1
ATOM 584 C CA . LYS A 1 70 ? -6.189 3.542 -11.217 1.00 82.31 70 LYS A CA 1
ATOM 585 C C . LYS A 1 70 ? -5.215 2.368 -11.245 1.00 82.31 70 LYS A C 1
ATOM 587 O O . LYS A 1 70 ? -4.009 2.588 -11.212 1.00 82.31 70 LYS A O 1
ATOM 592 N N . LYS A 1 71 ? -5.729 1.143 -11.348 1.00 83.62 71 LYS A N 1
ATOM 593 C CA . LYS A 1 71 ? -4.917 -0.066 -11.495 1.00 83.62 71 LYS A CA 1
ATOM 594 C C . LYS A 1 71 ? -4.100 -0.028 -12.789 1.00 83.62 71 LYS A C 1
ATOM 596 O O . LYS A 1 71 ? -2.889 -0.193 -12.749 1.00 83.62 71 LYS A O 1
ATOM 601 N N . GLN A 1 72 ? -4.731 0.306 -13.917 1.00 85.50 72 GLN A N 1
ATOM 602 C CA . GLN A 1 72 ? -4.034 0.464 -15.202 1.00 85.50 72 GLN A CA 1
ATOM 603 C C . GLN A 1 72 ? -2.982 1.586 -15.178 1.00 85.50 72 GLN A C 1
ATOM 605 O O . GLN A 1 72 ? -1.897 1.433 -15.741 1.00 85.50 72 GLN A O 1
ATOM 610 N N . GLU A 1 73 ? -3.286 2.721 -14.542 1.00 87.31 73 GLU A N 1
ATOM 611 C CA . GLU A 1 73 ? -2.346 3.838 -14.376 1.00 87.31 73 GLU A CA 1
ATOM 612 C C . GLU A 1 73 ? -1.128 3.435 -13.538 1.00 87.31 73 GLU A C 1
ATOM 614 O O . GLU A 1 73 ? 0.003 3.786 -13.887 1.00 87.31 73 GLU A O 1
ATOM 619 N N . HIS A 1 74 ? -1.356 2.674 -12.466 1.00 85.50 74 HIS A N 1
ATOM 620 C CA . HIS A 1 74 ? -0.306 2.123 -11.617 1.00 85.50 74 HIS A CA 1
ATOM 621 C C . HIS A 1 74 ? 0.579 1.130 -12.381 1.00 85.50 74 HIS A C 1
ATOM 623 O O . HIS A 1 74 ? 1.792 1.343 -12.454 1.00 85.50 74 HIS A O 1
ATOM 629 N N . ASP A 1 75 ? -0.015 0.138 -13.049 1.00 86.12 75 ASP A N 1
ATOM 630 C CA . ASP A 1 75 ? 0.713 -0.862 -13.840 1.00 86.12 75 ASP A CA 1
ATOM 631 C C . ASP A 1 75 ? 1.592 -0.191 -14.912 1.00 86.12 75 ASP A C 1
ATOM 633 O O . ASP A 1 75 ? 2.762 -0.542 -15.110 1.00 86.12 75 ASP A O 1
ATOM 637 N N . LEU A 1 76 ? 1.059 0.841 -15.579 1.00 88.12 76 LEU A N 1
ATOM 638 C CA . LEU A 1 76 ? 1.800 1.623 -16.566 1.00 88.12 76 LEU A CA 1
ATOM 639 C C . LEU A 1 76 ? 2.964 2.404 -15.937 1.00 88.12 76 LEU A C 1
ATOM 641 O O . LEU A 1 76 ? 4.023 2.535 -16.560 1.00 88.12 76 LEU A O 1
ATOM 645 N N . ALA A 1 77 ? 2.787 2.948 -14.732 1.00 84.75 77 ALA A N 1
ATOM 646 C CA . ALA A 1 77 ? 3.844 3.651 -14.010 1.00 84.75 77 ALA A CA 1
ATOM 647 C C . ALA A 1 77 ? 4.976 2.697 -13.603 1.00 84.75 77 ALA A C 1
ATOM 649 O O . ALA A 1 77 ? 6.147 3.010 -13.844 1.00 84.75 77 ALA A O 1
ATOM 650 N N . VAL A 1 78 ? 4.638 1.514 -13.079 1.00 83.88 78 VAL A N 1
ATOM 651 C CA . VAL A 1 78 ? 5.607 0.459 -12.746 1.00 83.88 78 VAL A CA 1
ATOM 652 C C . VAL A 1 78 ? 6.387 0.044 -13.992 1.00 83.88 78 VAL A C 1
ATOM 654 O O . VAL A 1 78 ? 7.620 0.037 -13.976 1.00 83.88 78 VAL A O 1
ATOM 657 N N . TYR A 1 79 ? 5.698 -0.215 -15.105 1.00 84.75 79 TYR A N 1
ATOM 658 C CA . TYR A 1 79 ? 6.342 -0.578 -16.367 1.00 84.75 79 TYR A CA 1
ATOM 659 C C . TYR A 1 79 ? 7.315 0.504 -16.868 1.00 84.75 79 TYR A C 1
ATOM 661 O O . TYR A 1 79 ? 8.455 0.206 -17.235 1.00 84.75 79 TYR A O 1
ATOM 669 N N . LYS A 1 80 ? 6.909 1.781 -16.838 1.00 84.06 80 LYS A N 1
ATOM 670 C CA . LYS A 1 80 ? 7.781 2.907 -17.218 1.00 84.06 80 LYS A CA 1
ATOM 671 C C . LYS A 1 80 ? 9.029 2.982 -16.339 1.00 84.06 80 LYS A C 1
ATOM 673 O O . LYS A 1 80 ? 10.123 3.177 -16.867 1.00 84.06 80 LYS A O 1
ATOM 678 N N . ALA A 1 81 ? 8.882 2.804 -15.027 1.00 82.19 81 ALA A N 1
ATOM 679 C CA . ALA A 1 81 ? 10.012 2.798 -14.102 1.00 82.19 81 ALA A CA 1
ATOM 680 C C . ALA A 1 81 ? 10.997 1.660 -14.420 1.00 82.19 81 ALA A C 1
ATOM 682 O O . ALA A 1 81 ? 12.204 1.891 -14.494 1.00 82.19 81 ALA A O 1
ATOM 683 N N . GLN A 1 82 ? 10.486 0.458 -14.703 1.00 82.06 82 GLN A N 1
ATOM 684 C CA . GLN A 1 82 ? 11.304 -0.690 -15.105 1.00 82.06 82 GLN A CA 1
ATOM 685 C C . GLN A 1 82 ? 12.044 -0.452 -16.432 1.00 82.06 82 GLN A C 1
ATOM 687 O O . GLN A 1 82 ? 13.216 -0.808 -16.553 1.00 82.06 82 GLN A O 1
ATOM 692 N N . MET A 1 83 ? 11.399 0.177 -17.423 1.00 84.50 83 MET A N 1
ATOM 693 C CA . MET A 1 83 ? 12.052 0.532 -18.692 1.00 84.50 83 MET A CA 1
ATOM 694 C C . MET A 1 83 ? 13.186 1.543 -18.504 1.00 84.50 83 MET A C 1
ATOM 696 O O . MET A 1 83 ? 14.241 1.403 -19.127 1.00 84.50 83 MET A O 1
ATOM 700 N N . ILE A 1 84 ? 12.972 2.562 -17.666 1.00 82.31 84 ILE A N 1
ATOM 701 C CA . ILE A 1 84 ? 13.985 3.575 -17.352 1.00 82.31 84 ILE A CA 1
ATOM 702 C C . ILE A 1 84 ? 15.199 2.904 -16.702 1.00 82.31 84 ILE A C 1
ATOM 704 O O . ILE A 1 84 ? 16.319 3.075 -17.182 1.00 82.31 84 ILE A O 1
ATOM 708 N N . ASP A 1 85 ? 14.980 2.082 -15.674 1.00 79.62 85 ASP A N 1
ATOM 709 C CA . ASP A 1 85 ? 16.042 1.324 -15.003 1.00 79.62 85 ASP A CA 1
ATOM 710 C C . ASP A 1 85 ? 16.806 0.411 -15.981 1.00 79.62 85 ASP A C 1
ATOM 712 O O . ASP A 1 85 ? 18.039 0.442 -16.036 1.00 79.62 85 ASP A O 1
ATOM 716 N N . PHE A 1 86 ? 16.097 -0.321 -16.847 1.00 82.38 86 PHE A N 1
ATOM 717 C CA . PHE A 1 86 ? 16.722 -1.124 -17.900 1.00 82.38 86 PHE A CA 1
ATOM 718 C C . PHE A 1 86 ? 17.619 -0.284 -18.821 1.00 82.38 86 PHE A C 1
ATOM 720 O O . PHE A 1 86 ? 18.769 -0.657 -19.071 1.00 82.38 86 PHE A O 1
ATOM 727 N N . ALA A 1 87 ? 17.129 0.861 -19.307 1.00 83.75 87 ALA A N 1
ATOM 728 C CA . ALA A 1 87 ? 17.901 1.752 -20.168 1.00 83.75 87 AL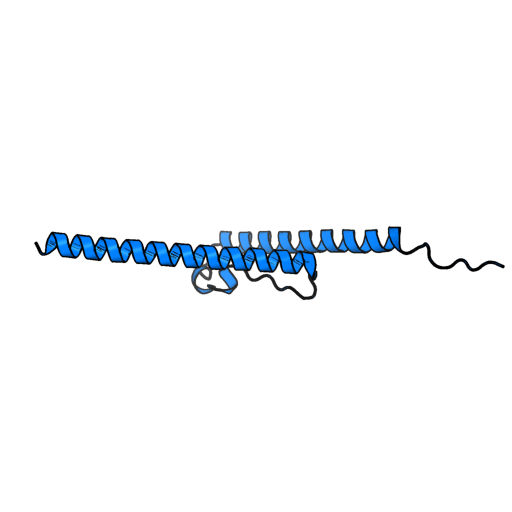A A CA 1
ATOM 729 C C . ALA A 1 87 ? 19.152 2.288 -19.454 1.00 83.75 87 ALA A C 1
ATOM 731 O O . ALA A 1 87 ? 20.231 2.300 -20.048 1.00 83.75 87 ALA A O 1
ATOM 732 N N . HIS A 1 88 ? 19.044 2.671 -18.176 1.00 81.75 88 HIS A N 1
ATOM 733 C CA . HIS A 1 88 ? 20.190 3.104 -17.374 1.00 81.75 88 HIS A CA 1
ATOM 734 C C . HIS A 1 88 ? 21.251 2.007 -17.252 1.00 81.75 88 HIS A C 1
ATOM 736 O O . HIS A 1 88 ? 22.422 2.266 -17.539 1.00 81.75 88 HIS A O 1
ATOM 742 N N . ARG A 1 89 ? 20.857 0.776 -16.902 1.00 79.56 89 ARG A N 1
ATOM 743 C CA . ARG A 1 89 ? 21.780 -0.368 -16.792 1.00 79.56 89 ARG A CA 1
ATOM 744 C C . ARG A 1 89 ? 22.456 -0.684 -18.124 1.00 79.56 89 ARG A C 1
ATOM 746 O O . ARG A 1 89 ? 23.673 -0.856 -18.182 1.00 79.56 89 ARG A O 1
ATOM 753 N N . HIS A 1 90 ? 21.678 -0.726 -19.204 1.00 79.94 90 HIS A N 1
ATOM 754 C CA . HIS A 1 90 ? 22.176 -1.057 -20.539 1.00 79.94 90 HIS A CA 1
ATOM 755 C C . HIS A 1 90 ? 23.120 0.014 -21.092 1.00 79.94 90 HIS A C 1
ATOM 757 O O . HIS A 1 90 ? 24.154 -0.308 -21.677 1.00 79.94 90 HIS A O 1
ATOM 763 N N . ASN A 1 91 ? 22.809 1.291 -20.864 1.00 79.69 91 ASN A N 1
ATOM 764 C CA . ASN A 1 91 ? 23.675 2.399 -21.258 1.00 79.69 91 ASN A CA 1
ATOM 765 C C . ASN A 1 91 ? 24.970 2.412 -20.442 1.00 79.69 91 ASN A C 1
ATOM 767 O O . ASN A 1 91 ? 26.040 2.542 -21.031 1.00 79.69 91 ASN A O 1
ATOM 771 N N . HIS A 1 92 ? 24.895 2.194 -19.125 1.00 74.06 92 HIS A N 1
ATOM 772 C CA . HIS A 1 92 ? 26.072 2.101 -18.257 1.00 74.06 92 HIS A CA 1
ATOM 773 C C . HIS A 1 92 ? 27.003 0.942 -18.660 1.00 74.06 92 HIS A C 1
ATOM 775 O O . HIS A 1 92 ? 28.225 1.094 -18.676 1.00 74.06 92 HIS A O 1
ATOM 781 N N . ALA A 1 93 ? 26.447 -0.210 -19.051 1.00 72.06 93 ALA A N 1
ATOM 782 C CA . ALA A 1 93 ? 27.232 -1.334 -19.566 1.00 72.06 93 ALA A CA 1
ATOM 783 C C . ALA A 1 93 ? 27.957 -0.997 -20.887 1.00 72.06 93 ALA A C 1
ATOM 785 O O . ALA A 1 93 ? 29.085 -1.442 -21.105 1.00 72.06 93 ALA A O 1
ATOM 786 N N . ARG A 1 94 ? 27.344 -0.182 -21.759 1.00 65.25 94 ARG A N 1
ATOM 787 C CA . ARG A 1 94 ? 27.911 0.211 -23.064 1.00 65.25 94 ARG A CA 1
ATOM 788 C C . ARG A 1 94 ? 28.985 1.294 -22.966 1.00 65.25 94 ARG A C 1
ATOM 790 O O . ARG A 1 94 ? 29.911 1.278 -23.772 1.00 65.25 94 ARG A O 1
ATOM 797 N N . THR A 1 95 ? 28.894 2.213 -22.007 1.00 64.44 95 THR A N 1
ATOM 798 C CA . THR A 1 95 ? 29.90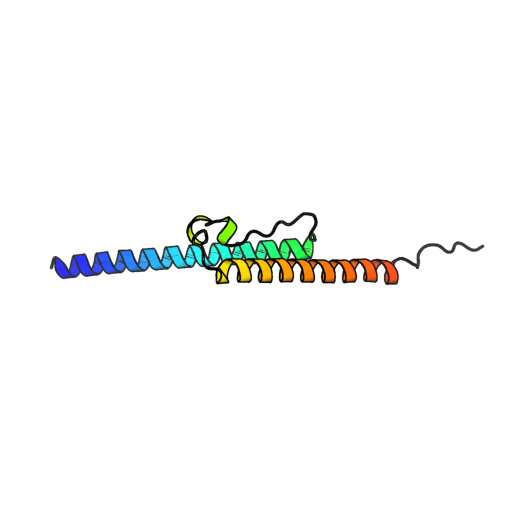0 3.274 -21.812 1.00 64.44 95 THR A CA 1
ATOM 799 C C . THR A 1 95 ? 31.077 2.853 -20.924 1.00 64.44 95 THR A C 1
ATOM 801 O O . THR A 1 95 ? 32.146 3.447 -21.047 1.00 64.44 95 THR A O 1
ATOM 804 N N . GLY A 1 96 ? 30.934 1.818 -20.081 1.00 59.22 96 GLY A N 1
ATOM 805 C CA . GLY A 1 96 ? 31.962 1.395 -19.113 1.00 59.22 96 GLY A CA 1
ATOM 806 C C . GLY A 1 96 ? 32.714 0.080 -19.393 1.00 59.22 96 GLY A C 1
ATOM 807 O O . GLY A 1 96 ? 33.705 -0.188 -18.723 1.00 59.22 96 GLY A O 1
ATOM 808 N N . GLY A 1 97 ? 32.299 -0.746 -20.361 1.00 51.94 97 GLY A N 1
ATOM 809 C CA . GLY A 1 97 ? 32.879 -2.088 -20.589 1.00 51.94 97 GLY A CA 1
ATOM 810 C C . GLY A 1 97 ? 34.007 -2.194 -21.631 1.00 51.94 97 GLY A C 1
ATOM 811 O O . GLY A 1 97 ? 34.426 -3.298 -21.961 1.00 51.94 97 GLY A O 1
ATOM 812 N N . GLY A 1 98 ? 34.480 -1.077 -22.196 1.00 49.44 98 GLY A N 1
ATOM 813 C CA . GLY A 1 98 ? 35.369 -1.047 -23.372 1.00 49.44 98 GLY A CA 1
ATOM 814 C C . GLY A 1 98 ? 36.848 -0.735 -23.110 1.00 49.44 98 GLY A C 1
ATOM 815 O O . GLY A 1 98 ? 37.506 -0.184 -23.992 1.00 49.44 98 GLY A O 1
ATOM 816 N N . LYS A 1 99 ? 37.384 -1.014 -21.915 1.00 50.66 99 LYS A N 1
ATOM 817 C CA . LYS A 1 99 ? 38.805 -0.779 -21.572 1.00 50.66 99 LYS A CA 1
ATOM 818 C C . LYS A 1 99 ? 39.410 -1.961 -20.797 1.00 50.66 99 LYS A C 1
ATOM 820 O O . LYS A 1 99 ? 39.996 -1.779 -19.740 1.00 50.66 99 LYS A O 1
ATOM 825 N N . ALA A 1 100 ? 39.296 -3.174 -21.325 1.00 53.75 100 ALA A N 1
ATOM 826 C CA . ALA A 1 100 ? 40.178 -4.277 -20.945 1.00 53.75 100 ALA A CA 1
ATOM 827 C C . ALA A 1 100 ? 40.456 -5.120 -22.193 1.00 53.75 100 ALA A C 1
ATOM 829 O O . ALA A 1 100 ? 39.571 -5.810 -22.685 1.00 53.75 100 ALA A O 1
ATOM 830 N N . GLY A 1 101 ? 41.671 -5.008 -22.732 1.00 53.62 101 GLY A N 1
ATOM 831 C CA . GLY A 1 101 ? 42.126 -5.805 -23.872 1.00 53.62 101 GLY A CA 1
ATOM 832 C C . GLY A 1 101 ? 42.441 -4.992 -25.125 1.00 53.62 101 GLY A C 1
ATOM 833 O O . GLY A 1 101 ? 41.715 -5.053 -26.111 1.00 53.62 101 GLY A O 1
ATOM 834 N N . ARG A 1 102 ? 43.568 -4.276 -25.114 1.00 48.03 102 ARG A N 1
ATOM 835 C CA . ARG A 1 102 ? 44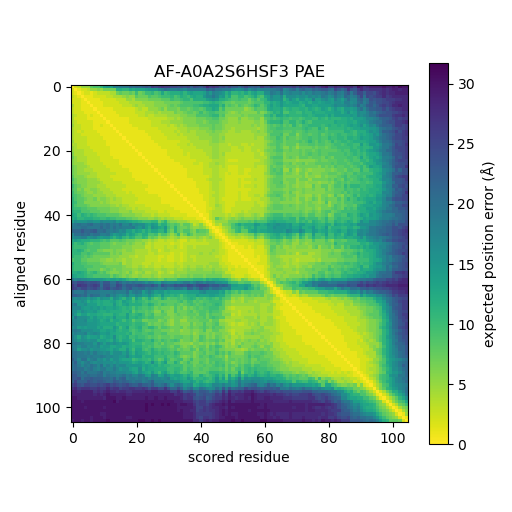.454 -4.265 -26.284 1.00 48.03 102 ARG A CA 1
ATOM 836 C C . ARG A 1 102 ? 45.832 -4.668 -25.794 1.00 48.03 102 ARG A C 1
ATOM 838 O O . ARG A 1 102 ? 46.429 -3.994 -24.960 1.00 48.03 102 ARG A O 1
ATOM 845 N N . HIS A 1 103 ? 46.191 -5.868 -26.212 1.00 54.88 103 HIS A N 1
ATOM 846 C CA . HIS A 1 103 ? 47.450 -6.544 -26.002 1.00 54.88 103 HIS A CA 1
ATOM 847 C C . HIS A 1 103 ? 48.229 -6.332 -27.291 1.00 54.88 103 HIS A C 1
ATOM 849 O O . HIS A 1 103 ? 48.023 -7.085 -28.240 1.00 54.88 103 HIS A O 1
ATOM 855 N N . ASP A 1 104 ? 49.077 -5.308 -27.328 1.00 49.72 104 ASP A N 1
ATOM 856 C CA . ASP A 1 104 ? 49.893 -5.019 -28.501 1.00 49.72 104 ASP A CA 1
ATOM 857 C C . ASP A 1 104 ? 51.358 -4.884 -28.044 1.00 49.72 104 ASP A C 1
ATOM 859 O O . ASP A 1 104 ? 51.705 -3.900 -27.396 1.00 49.72 104 ASP A O 1
ATOM 863 N N . ALA A 1 105 ? 52.119 -5.945 -28.358 1.00 49.31 105 ALA A N 1
ATOM 864 C CA . ALA A 1 105 ? 53.570 -6.081 -28.594 1.00 49.31 105 ALA A CA 1
ATOM 865 C C . ALA A 1 105 ? 54.587 -5.392 -27.663 1.00 49.31 105 ALA A C 1
ATOM 867 O O . ALA A 1 105 ? 54.710 -4.148 -27.688 1.00 49.31 105 ALA A O 1
#

Sequence (105 aa):
MAEIQDSLESFERKEQKKIKQRLVEKHFLAQDIAQYVSLVVNGSKDTKLLELWDYFPELFESQDTNFEKKKQEHDLAVYKAQMIDFAHRHNHARTGGGKAGRHDA

Mean predicted aligned error: 10.76 Å

Radius of gyration: 24.58 Å; Cα contacts (8 Å, |Δi|>4): 20; chains: 1; bounding box: 77×17×66 Å

pLDDT: mean 81.48, std 13.16, range [48.03, 97.88]

Foldseek 3Di:
DVVVVVVVVVVVVVVVVVVVVVVVVVVVVVVQVVLVVCCLPVNDPPGDDDDPCNVVVVVVVPPDPVSVVVVVVVVVVVVVVNVVSVVVVVVCCVVPVPPDDDDDD